Protein AF-A0A954CL49-F1 (afdb_monomer_lite)

Sequence (118 aa):
MENAEEGGILELACGKGKTIISLETIARLGLWAMVVVNTTSLLKQWADAAYEFLGYEAGIIQQDVVQWRPLTIAMIHTLATGRFHTAEELKHYGAVFFDEAHHLAAPTFNQVCPLFYG

Structure (mmCIF, N/CA/C/O backbone):
data_AF-A0A954CL49-F1
#
_entry.id   AF-A0A954CL49-F1
#
loop_
_atom_site.group_PDB
_atom_site.id
_atom_site.type_symbol
_atom_site.label_atom_id
_atom_site.label_alt_id
_atom_site.label_comp_id
_atom_site.label_asym_id
_atom_site.label_entity_id
_atom_site.label_seq_id
_atom_site.pdbx_PDB_ins_code
_atom_site.Cartn_x
_atom_site.Cartn_y
_atom_site.Cartn_z
_atom_site.occupancy
_atom_site.B_iso_or_equiv
_atom_site.auth_seq_id
_atom_site.auth_comp_id
_atom_site.auth_asym_id
_atom_site.auth_atom_id
_atom_site.pdbx_PDB_model_num
ATOM 1 N N . MET A 1 1 ? -17.150 -14.364 -23.859 1.00 33.75 1 MET A N 1
ATOM 2 C CA . MET A 1 1 ? -15.712 -14.108 -23.649 1.00 33.75 1 MET A CA 1
ATOM 3 C C . MET A 1 1 ? -15.625 -12.616 -23.400 1.00 33.75 1 MET A C 1
ATOM 5 O O . MET A 1 1 ? -15.502 -11.845 -24.338 1.00 33.75 1 MET A O 1
ATOM 9 N N . GLU A 1 2 ? -15.933 -12.225 -22.167 1.00 28.61 2 GLU A N 1
ATOM 10 C CA . GLU A 1 2 ? -15.983 -10.827 -21.740 1.00 28.61 2 GLU A CA 1
ATOM 11 C C . GLU A 1 2 ? -14.631 -10.515 -21.109 1.00 28.61 2 GLU A C 1
ATOM 13 O O . GLU A 1 2 ? -14.278 -11.086 -20.081 1.00 28.61 2 GLU A O 1
ATOM 18 N N . ASN A 1 3 ? -13.850 -9.676 -21.787 1.00 34.09 3 ASN A N 1
ATOM 19 C CA . ASN A 1 3 ? -12.690 -9.026 -21.200 1.00 34.09 3 ASN A CA 1
ATOM 20 C C . ASN A 1 3 ? -13.235 -7.909 -20.312 1.00 34.09 3 ASN A C 1
ATOM 22 O O . ASN A 1 3 ? -13.580 -6.838 -20.811 1.00 34.09 3 ASN A O 1
ATOM 26 N N . ALA A 1 4 ? -13.380 -8.183 -19.021 1.00 29.33 4 ALA A N 1
ATOM 27 C CA . ALA A 1 4 ? -13.622 -7.139 -18.046 1.00 29.33 4 ALA A CA 1
ATOM 28 C C . ALA A 1 4 ? -12.254 -6.544 -17.686 1.00 29.33 4 ALA A C 1
ATOM 30 O O . ALA A 1 4 ? -11.502 -7.112 -16.898 1.00 29.33 4 ALA A O 1
ATOM 31 N N . GLU A 1 5 ? -11.895 -5.434 -18.331 1.00 41.09 5 GLU A N 1
ATOM 32 C CA . GLU A 1 5 ? -10.823 -4.563 -17.848 1.00 41.09 5 GLU A CA 1
ATOM 33 C C . GLU A 1 5 ? -11.302 -3.912 -16.540 1.00 41.09 5 GLU A C 1
ATOM 35 O O . GLU A 1 5 ? -11.805 -2.791 -16.531 1.00 41.09 5 GLU A O 1
ATOM 40 N N . GLU A 1 6 ? -11.218 -4.628 -15.418 1.00 41.72 6 GLU A N 1
ATOM 41 C CA . GLU A 1 6 ? -11.610 -4.108 -14.100 1.00 41.72 6 GLU A CA 1
ATOM 42 C C . GLU A 1 6 ? -10.453 -3.341 -13.445 1.00 41.72 6 GLU A C 1
ATOM 44 O O . GLU A 1 6 ? -10.022 -3.614 -12.329 1.00 41.72 6 GLU A O 1
ATOM 49 N N . GLY A 1 7 ? -9.940 -2.342 -14.162 1.00 39.97 7 GLY A N 1
ATOM 50 C CA . GLY A 1 7 ? -9.108 -1.287 -13.594 1.00 39.97 7 GLY A CA 1
ATOM 51 C C . GLY A 1 7 ? -9.982 -0.089 -13.232 1.00 39.97 7 GLY A C 1
ATOM 52 O O . GLY A 1 7 ? -10.290 0.735 -14.088 1.00 39.97 7 GLY A O 1
ATOM 53 N N . GLY A 1 8 ? -10.403 0.020 -11.971 1.00 39.16 8 GLY A N 1
ATOM 54 C CA . GLY A 1 8 ? -11.141 1.179 -11.462 1.00 39.16 8 GLY A CA 1
ATOM 55 C C . GLY A 1 8 ? -10.252 2.069 -10.596 1.00 39.16 8 GLY A C 1
ATOM 56 O O . GLY A 1 8 ? -9.774 1.628 -9.555 1.00 39.16 8 GLY A O 1
ATOM 57 N N . ILE A 1 9 ? -10.048 3.334 -10.975 1.00 38.81 9 ILE A N 1
ATOM 58 C CA . ILE A 1 9 ? -9.438 4.324 -10.074 1.00 38.81 9 ILE A CA 1
ATOM 59 C C . ILE A 1 9 ? -10.529 4.814 -9.122 1.00 38.81 9 ILE A C 1
ATOM 61 O O . ILE A 1 9 ? -11.390 5.610 -9.497 1.00 38.81 9 ILE A O 1
ATOM 65 N N . LEU A 1 10 ? -10.503 4.334 -7.879 1.00 39.81 10 LEU A N 1
ATOM 66 C CA . LEU A 1 10 ? -11.370 4.838 -6.818 1.00 39.81 10 LEU A CA 1
ATOM 67 C C . LEU A 1 10 ? -10.745 6.097 -6.201 1.00 39.81 10 LEU A C 1
ATOM 69 O O . LEU A 1 10 ? -10.155 6.050 -5.125 1.00 39.81 10 LEU A O 1
ATOM 73 N N . GLU A 1 11 ? -10.851 7.229 -6.897 1.00 36.44 11 GLU A N 1
ATOM 74 C CA . GLU A 1 11 ? -10.363 8.510 -6.385 1.00 36.44 11 GLU A CA 1
ATOM 75 C C . GLU A 1 11 ? -11.383 9.108 -5.421 1.00 36.44 11 GLU A C 1
ATOM 77 O O . GLU A 1 11 ? -12.459 9.575 -5.803 1.00 36.44 11 GLU A O 1
ATOM 82 N N . LEU A 1 12 ? -11.070 9.054 -4.132 1.00 38.91 12 LEU A N 1
ATOM 83 C CA . LEU A 1 12 ? -12.021 9.407 -3.106 1.00 38.91 12 LEU A CA 1
ATOM 84 C C . LEU A 1 12 ? -11.294 10.092 -1.926 1.00 38.91 12 LEU A C 1
ATOM 86 O O . LEU A 1 12 ? -10.908 9.446 -0.968 1.00 38.91 12 LEU A O 1
ATOM 90 N N . ALA A 1 13 ? -11.247 11.431 -1.936 1.00 33.47 13 ALA A N 1
ATOM 91 C CA . ALA A 1 13 ? -10.715 12.242 -0.830 1.00 33.47 13 ALA A CA 1
ATOM 92 C C . ALA A 1 13 ? -11.565 12.174 0.466 1.00 33.47 13 ALA A C 1
ATOM 94 O O . ALA A 1 13 ? -12.799 12.155 0.404 1.00 33.47 13 ALA A O 1
ATOM 95 N N . CYS A 1 14 ? -10.855 12.130 1.600 1.00 38.53 14 CYS A N 1
ATOM 96 C CA . CYS A 1 14 ? -11.188 12.263 3.033 1.00 38.53 14 CYS A CA 1
ATOM 97 C C . CYS A 1 14 ? -12.619 12.019 3.576 1.00 38.53 14 CYS A C 1
ATOM 99 O O . CYS A 1 14 ? -13.591 12.687 3.226 1.00 38.53 14 CYS A O 1
ATOM 101 N N . GLY A 1 15 ? -12.679 11.163 4.608 1.00 41.47 15 GLY A N 1
ATOM 102 C CA . GLY A 1 15 ? -13.811 10.948 5.521 1.00 41.47 15 GLY A CA 1
ATOM 103 C C . GLY A 1 15 ? -14.095 9.455 5.705 1.00 41.47 15 GLY A C 1
ATOM 104 O O . GLY A 1 15 ? -14.259 8.762 4.706 1.00 41.47 15 GLY A O 1
ATOM 105 N N . LYS A 1 16 ? -14.165 8.974 6.963 1.00 51.44 16 LYS A N 1
ATOM 106 C CA . LYS A 1 16 ? -14.254 7.560 7.423 1.00 51.44 16 LYS A CA 1
ATOM 107 C C . LYS A 1 16 ? -15.132 6.586 6.603 1.00 51.44 16 LYS A C 1
ATOM 109 O O . LYS A 1 16 ? -15.003 5.383 6.771 1.00 51.44 16 LYS A O 1
ATOM 114 N N . GLY A 1 17 ? -16.013 7.061 5.725 1.00 50.09 17 GLY A N 1
ATOM 115 C CA . GLY A 1 17 ? -16.866 6.226 4.879 1.00 50.09 17 GLY A CA 1
ATOM 116 C C . GLY A 1 17 ? -16.140 5.471 3.758 1.00 50.09 17 GLY A C 1
ATOM 117 O O . GLY A 1 17 ? -16.615 4.421 3.353 1.00 50.09 17 GLY A O 1
ATOM 118 N N . LYS A 1 18 ? -14.990 5.945 3.267 1.00 63.69 18 LYS A N 1
ATOM 119 C CA . LYS A 1 18 ? -14.304 5.342 2.100 1.00 63.69 18 LYS A CA 1
ATOM 120 C C . LYS A 1 18 ? -13.464 4.134 2.475 1.00 63.69 18 LYS A C 1
ATOM 122 O O . LYS A 1 18 ? -13.602 3.082 1.868 1.00 63.69 18 LYS A O 1
ATOM 127 N N . THR A 1 19 ? -12.700 4.263 3.555 1.00 62.38 19 THR A N 1
ATOM 128 C CA . THR A 1 19 ? -11.984 3.150 4.180 1.00 62.38 19 THR A CA 1
ATOM 129 C C . THR A 1 19 ? -12.942 2.006 4.512 1.00 62.38 19 THR A C 1
ATOM 131 O O . THR A 1 19 ? -12.650 0.867 4.183 1.00 62.38 19 THR A O 1
ATOM 134 N N . ILE A 1 20 ? -14.130 2.297 5.057 1.00 62.97 20 ILE A N 1
ATOM 135 C CA . ILE A 1 20 ? -15.140 1.270 5.362 1.00 62.97 20 ILE A CA 1
ATOM 136 C C . ILE A 1 20 ? -15.656 0.587 4.088 1.00 62.97 20 ILE A C 1
ATOM 138 O O . ILE A 1 20 ? -15.713 -0.637 4.056 1.00 62.97 20 ILE A O 1
ATOM 142 N N . ILE A 1 21 ? -15.985 1.343 3.032 1.00 62.91 21 ILE A N 1
ATOM 143 C CA . ILE A 1 21 ? -16.463 0.773 1.758 1.00 62.91 21 ILE A CA 1
ATOM 144 C C . ILE A 1 21 ? -15.377 -0.091 1.100 1.00 62.91 21 ILE A C 1
ATOM 146 O O . ILE A 1 21 ? -15.673 -1.186 0.621 1.00 62.91 21 ILE A O 1
ATOM 150 N N . SER A 1 22 ? -14.116 0.351 1.110 1.00 61.81 22 SER A N 1
ATOM 151 C CA . SER A 1 22 ? -13.001 -0.445 0.589 1.00 61.81 22 SER A CA 1
ATOM 152 C C . SER A 1 22 ? -12.796 -1.717 1.410 1.00 61.81 22 SER A C 1
ATOM 154 O O . SER A 1 22 ? -12.693 -2.791 0.831 1.00 61.81 22 SER A O 1
ATOM 156 N N . LEU A 1 23 ? -12.799 -1.637 2.744 1.00 64.50 23 LEU A N 1
ATOM 157 C CA . LEU A 1 23 ? -12.630 -2.804 3.618 1.00 64.50 23 LEU A CA 1
ATOM 158 C C . LEU A 1 23 ? -13.805 -3.789 3.502 1.00 64.50 23 LEU A C 1
ATOM 160 O O . LEU A 1 23 ? -13.581 -4.996 3.475 1.00 64.50 23 LEU A O 1
ATOM 164 N N . GLU A 1 24 ? -15.039 -3.299 3.362 1.00 66.44 24 GLU A N 1
ATOM 165 C CA . GLU A 1 24 ? -16.214 -4.133 3.091 1.00 66.44 24 GLU A CA 1
ATOM 166 C C . GLU A 1 24 ? -16.102 -4.823 1.725 1.00 66.44 24 GLU A C 1
ATOM 168 O O . GLU A 1 24 ? -16.367 -6.019 1.605 1.00 66.44 24 GLU A O 1
ATOM 173 N N . THR A 1 25 ? -15.664 -4.092 0.699 1.00 65.12 25 THR A N 1
ATOM 174 C CA . THR A 1 25 ? -15.438 -4.645 -0.643 1.00 65.12 25 THR A CA 1
ATOM 175 C C . THR A 1 25 ? -14.363 -5.730 -0.601 1.00 65.12 25 THR A C 1
ATOM 177 O O . THR A 1 25 ? -14.580 -6.822 -1.118 1.00 65.12 25 THR A O 1
ATOM 180 N N . ILE A 1 26 ? -13.247 -5.486 0.090 1.00 65.81 26 ILE A N 1
ATOM 181 C CA . ILE A 1 26 ? -12.168 -6.465 0.298 1.00 65.81 26 ILE A CA 1
ATOM 182 C C . ILE A 1 26 ? -12.701 -7.710 1.021 1.00 65.81 26 ILE A C 1
ATOM 184 O O . ILE A 1 26 ? -12.470 -8.834 0.570 1.00 65.81 26 ILE A O 1
ATOM 188 N N . ALA A 1 27 ? -13.475 -7.521 2.094 1.00 63.66 27 ALA A N 1
ATOM 189 C CA . ALA A 1 27 ? -14.080 -8.615 2.850 1.00 63.66 27 ALA A CA 1
ATOM 190 C C . ALA A 1 27 ? -15.071 -9.440 2.011 1.00 63.66 27 ALA A C 1
ATOM 192 O O . ALA A 1 27 ? -15.166 -10.654 2.189 1.00 63.66 27 ALA A O 1
ATOM 193 N N . ARG A 1 28 ? -15.794 -8.804 1.081 1.00 66.62 28 ARG A N 1
ATOM 194 C CA . ARG A 1 28 ? -16.743 -9.472 0.175 1.00 66.62 28 ARG A CA 1
ATOM 195 C C . ARG A 1 28 ? -16.066 -10.184 -0.994 1.00 66.62 28 ARG A C 1
ATOM 197 O O . ARG A 1 28 ? -16.561 -11.225 -1.414 1.00 66.62 28 ARG A O 1
ATOM 204 N N . LEU A 1 29 ? -14.971 -9.635 -1.519 1.00 66.56 29 LEU A N 1
ATOM 205 C CA . LEU A 1 29 ? -14.227 -10.220 -2.639 1.00 66.56 29 LEU A CA 1
ATOM 206 C C . LEU A 1 29 ? -13.429 -11.462 -2.217 1.00 66.56 29 LEU A C 1
ATOM 208 O O . LEU A 1 29 ? -13.192 -12.338 -3.043 1.00 66.56 29 LEU A O 1
ATOM 212 N N . GLY A 1 30 ? -13.007 -11.549 -0.949 1.00 68.69 30 GLY A N 1
ATOM 213 C CA . GLY A 1 30 ? -12.191 -12.667 -0.455 1.00 68.69 30 GLY A CA 1
ATOM 214 C C . GLY A 1 30 ? -10.793 -12.734 -1.086 1.00 68.69 30 GLY A C 1
ATOM 215 O O . GLY A 1 30 ? -10.118 -13.758 -0.995 1.00 68.69 30 GLY A O 1
ATOM 216 N N . LEU A 1 31 ? -10.367 -11.650 -1.737 1.00 78.94 31 LEU A N 1
ATOM 217 C CA . LEU A 1 31 ? -9.061 -11.500 -2.369 1.00 78.94 31 LEU A CA 1
ATOM 218 C C . LEU A 1 31 ? -8.097 -10.793 -1.419 1.00 78.94 31 LEU A C 1
ATOM 220 O O . LEU A 1 31 ? -8.510 -10.014 -0.557 1.00 78.94 31 LEU A O 1
ATOM 224 N N . TRP A 1 32 ? -6.798 -11.024 -1.606 1.00 86.38 32 TRP A N 1
ATOM 225 C CA . TRP A 1 32 ? -5.804 -10.184 -0.949 1.00 86.38 32 TRP A CA 1
ATOM 226 C C . TRP A 1 32 ? -5.834 -8.790 -1.577 1.00 86.38 32 TRP A C 1
ATOM 228 O O . TRP A 1 32 ? -5.950 -8.649 -2.797 1.00 86.38 32 TRP A O 1
ATOM 238 N N . ALA A 1 33 ? -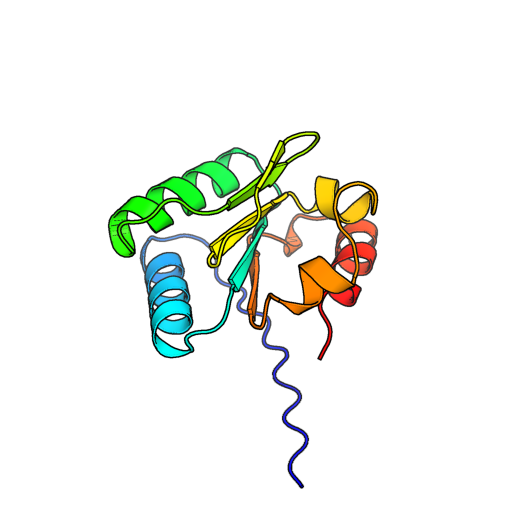5.709 -7.768 -0.740 1.00 87.19 33 ALA A N 1
ATOM 239 C CA . ALA A 1 33 ? -5.800 -6.374 -1.122 1.00 87.19 33 ALA A CA 1
ATOM 240 C C . ALA A 1 33 ? -4.577 -5.574 -0.671 1.00 87.19 33 ALA A C 1
ATOM 242 O O . ALA A 1 33 ? -4.098 -5.722 0.457 1.00 87.19 33 ALA A O 1
ATOM 243 N N . MET A 1 34 ? -4.073 -4.722 -1.560 1.00 90.62 34 MET A N 1
ATOM 244 C CA . MET A 1 34 ? -2.993 -3.791 -1.259 1.00 90.62 34 MET A CA 1
ATOM 245 C C . MET A 1 34 ? -3.508 -2.357 -1.278 1.00 90.62 34 MET A C 1
ATOM 247 O O . MET A 1 34 ? -4.205 -1.956 -2.204 1.00 90.62 34 MET A O 1
ATOM 251 N N . VAL A 1 35 ? -3.129 -1.566 -0.280 1.00 90.31 35 VAL A N 1
ATOM 252 C CA . VAL A 1 35 ? -3.359 -0.121 -0.253 1.00 90.31 35 VAL A CA 1
ATOM 253 C C . VAL A 1 35 ? -2.021 0.585 -0.415 1.00 90.31 35 VAL A C 1
ATOM 255 O O . VAL A 1 35 ? -1.130 0.443 0.415 1.00 90.31 35 VAL A O 1
ATOM 258 N N . VAL A 1 36 ? -1.869 1.350 -1.484 1.00 90.88 36 VAL A N 1
ATOM 259 C CA . VAL A 1 36 ? -0.669 2.116 -1.802 1.00 90.88 36 VAL A CA 1
ATOM 260 C C . VAL A 1 36 ? -0.872 3.561 -1.361 1.00 90.88 36 VAL A C 1
ATOM 262 O O . VAL A 1 36 ? -1.785 4.236 -1.832 1.00 90.88 36 VAL A O 1
ATOM 265 N N . VAL A 1 37 ? -0.001 4.043 -0.475 1.00 91.12 37 VAL A N 1
ATOM 266 C CA . VAL A 1 37 ? -0.062 5.393 0.108 1.00 91.12 37 VAL A CA 1
ATOM 267 C C . VAL A 1 37 ? 1.256 6.144 -0.086 1.00 91.12 37 VAL A C 1
ATOM 269 O O . VAL A 1 37 ? 2.308 5.551 -0.348 1.00 91.12 37 VAL A O 1
ATOM 272 N N . ASN A 1 38 ? 1.226 7.468 0.061 1.00 90.06 38 ASN A N 1
ATOM 273 C CA . ASN A 1 38 ? 2.399 8.334 -0.110 1.00 90.06 38 ASN A CA 1
ATOM 274 C C . ASN A 1 38 ? 2.964 8.916 1.200 1.00 90.06 38 ASN A C 1
ATOM 276 O O . ASN A 1 38 ? 4.072 9.450 1.189 1.00 90.06 38 ASN A O 1
ATOM 280 N N . THR A 1 39 ? 2.26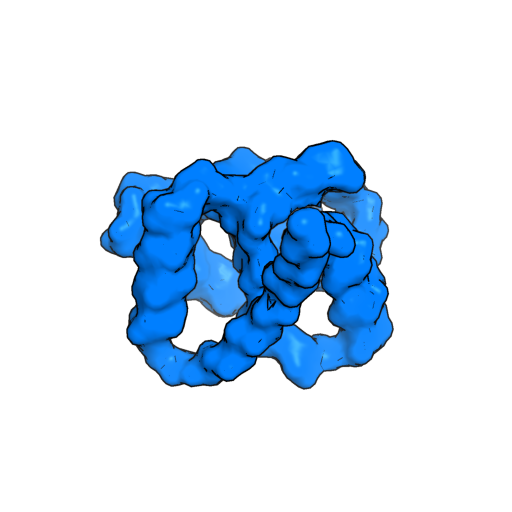0 8.801 2.332 1.00 89.81 39 THR A N 1
ATOM 281 C CA . THR A 1 39 ? 2.726 9.314 3.631 1.00 89.81 39 THR A CA 1
ATOM 282 C C . THR A 1 39 ? 2.588 8.285 4.749 1.00 89.81 39 THR A C 1
ATOM 284 O O . THR A 1 39 ? 1.645 7.496 4.787 1.00 89.81 39 THR A O 1
ATOM 287 N N . THR A 1 40 ? 3.487 8.359 5.734 1.00 91.50 40 THR A N 1
ATOM 288 C CA . THR A 1 40 ? 3.419 7.538 6.956 1.00 91.50 40 THR A CA 1
ATOM 289 C C . THR A 1 40 ? 2.143 7.799 7.766 1.00 91.50 40 THR A C 1
ATOM 291 O O . THR A 1 40 ? 1.650 6.905 8.446 1.00 91.50 40 THR A O 1
ATOM 294 N N . SER A 1 41 ? 1.585 9.015 7.690 1.00 91.06 41 SER A N 1
ATOM 295 C CA . SER A 1 41 ? 0.322 9.350 8.361 1.00 91.06 41 SER A CA 1
ATOM 296 C C . SER A 1 41 ? -0.842 8.540 7.789 1.00 91.06 41 SER A C 1
ATOM 298 O O . SER A 1 41 ? -1.577 7.919 8.553 1.00 91.06 41 SER A O 1
ATOM 300 N N . LEU A 1 42 ? -0.971 8.490 6.457 1.00 88.88 42 LEU A N 1
ATOM 301 C CA . LEU A 1 42 ? -1.990 7.675 5.788 1.00 88.88 42 LEU A CA 1
ATOM 302 C C . LEU A 1 42 ? -1.776 6.189 6.061 1.00 88.88 42 LEU A C 1
ATOM 304 O O . LEU A 1 42 ? -2.727 5.493 6.396 1.00 88.88 42 LEU A O 1
ATOM 308 N N . LEU A 1 43 ? -0.526 5.718 5.999 1.00 92.12 43 LEU A N 1
ATOM 309 C CA . LEU A 1 43 ? -0.187 4.331 6.316 1.00 92.12 43 LEU A CA 1
ATOM 310 C C . LEU A 1 43 ? -0.710 3.928 7.696 1.00 92.12 43 LEU A C 1
ATOM 312 O O . LEU A 1 43 ? -1.393 2.914 7.831 1.00 92.12 43 LEU A O 1
ATOM 316 N N . LYS A 1 44 ? -0.432 4.753 8.712 1.00 91.06 44 LYS A N 1
ATOM 317 C CA . LYS A 1 44 ? -0.903 4.507 10.074 1.00 91.06 44 LYS A CA 1
ATOM 318 C C . LYS A 1 44 ? -2.429 4.534 10.159 1.00 91.06 44 LYS A C 1
ATOM 320 O O . LYS A 1 44 ? -3.006 3.641 10.762 1.00 91.06 44 LYS A O 1
ATOM 325 N N . GLN A 1 45 ? -3.081 5.513 9.530 1.00 88.56 45 GLN A N 1
ATOM 326 C CA . GLN A 1 45 ? -4.545 5.606 9.520 1.00 88.56 45 GLN A CA 1
ATOM 327 C C . GLN A 1 45 ? -5.198 4.360 8.911 1.00 88.56 45 GLN A C 1
ATOM 329 O O . GLN A 1 45 ? -6.173 3.853 9.460 1.00 88.56 45 GLN A O 1
ATOM 334 N N . TRP A 1 46 ? -4.644 3.840 7.815 1.00 88.81 46 TRP A N 1
ATOM 335 C CA . TRP A 1 46 ? -5.118 2.605 7.196 1.00 88.81 46 TRP A CA 1
ATOM 336 C C . TRP A 1 46 ? -4.871 1.376 8.071 1.00 88.81 46 TRP A C 1
ATOM 338 O O . TRP A 1 46 ? -5.748 0.520 8.158 1.00 88.81 46 TRP A O 1
ATOM 348 N N . ALA A 1 47 ? -3.719 1.289 8.738 1.00 90.19 47 ALA A N 1
ATOM 349 C CA . ALA A 1 47 ? -3.411 0.180 9.638 1.00 90.19 47 ALA A CA 1
ATOM 350 C C . ALA A 1 47 ? -4.333 0.173 10.869 1.00 90.19 47 ALA A C 1
ATOM 352 O O . ALA A 1 47 ? -4.891 -0.870 11.215 1.00 90.19 47 ALA A O 1
ATOM 353 N N . ASP A 1 48 ? -4.549 1.344 11.474 1.0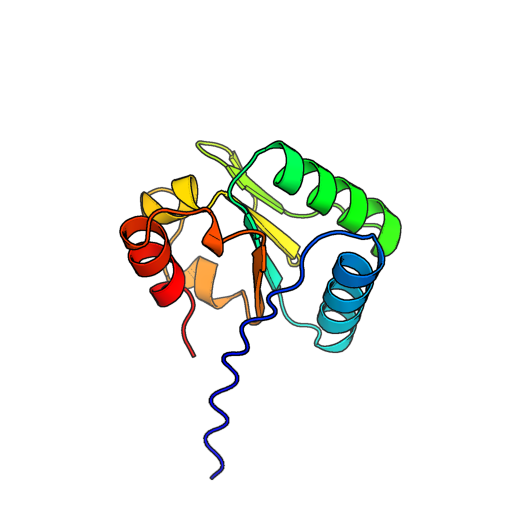0 89.44 48 ASP A N 1
ATOM 354 C CA . ASP A 1 48 ? -5.460 1.526 12.605 1.00 89.44 48 ASP A CA 1
ATOM 355 C C . ASP A 1 48 ? -6.903 1.171 12.193 1.00 89.44 48 ASP A C 1
ATOM 357 O O . ASP A 1 48 ? -7.586 0.427 12.897 1.00 89.44 48 ASP A O 1
ATOM 361 N N . ALA A 1 49 ? -7.351 1.621 11.014 1.00 85.31 49 ALA A N 1
ATOM 362 C CA . ALA A 1 49 ? -8.679 1.305 10.490 1.00 85.31 49 ALA A CA 1
ATOM 363 C C . ALA A 1 49 ? -8.850 -0.182 10.134 1.00 85.31 49 ALA A C 1
ATOM 365 O O . ALA A 1 49 ? -9.906 -0.756 10.390 1.00 85.31 49 ALA A O 1
ATOM 366 N N . ALA A 1 50 ? -7.826 -0.828 9.571 1.00 86.19 50 ALA A N 1
ATOM 367 C CA . ALA A 1 50 ? -7.853 -2.265 9.309 1.00 86.19 50 ALA A CA 1
ATOM 368 C C . ALA A 1 50 ? -8.107 -3.049 10.602 1.00 86.19 50 ALA A C 1
ATOM 370 O O . ALA A 1 50 ? -8.983 -3.914 10.644 1.00 86.19 50 ALA A O 1
ATOM 371 N N . TYR A 1 51 ? -7.408 -2.688 11.678 1.00 87.00 51 TYR A N 1
ATOM 372 C CA . TYR A 1 51 ? -7.613 -3.310 12.978 1.00 87.00 51 TYR A CA 1
ATOM 373 C C . TYR A 1 51 ? -8.998 -2.991 13.565 1.00 87.00 51 TYR A C 1
ATOM 375 O O . TYR A 1 51 ? -9.686 -3.901 14.024 1.00 87.00 51 TYR A O 1
ATOM 383 N N . GLU A 1 52 ? -9.438 -1.728 13.505 1.00 84.81 52 GLU A N 1
ATOM 384 C CA . GLU A 1 52 ? -10.738 -1.278 14.032 1.00 84.81 52 GLU A CA 1
ATOM 385 C C . GLU A 1 52 ? -11.927 -1.976 13.350 1.00 84.81 52 GLU A C 1
ATOM 387 O O . GLU A 1 52 ? -12.862 -2.398 14.031 1.00 84.81 52 GLU A O 1
ATOM 392 N N . PHE A 1 53 ? -11.899 -2.114 12.021 1.00 80.56 53 PHE A N 1
ATOM 393 C CA . PHE A 1 53 ? -13.053 -2.584 11.246 1.00 80.56 53 PHE A CA 1
ATOM 394 C C . PHE A 1 53 ? -12.993 -4.061 10.851 1.00 80.56 53 PHE A C 1
ATOM 396 O O . PHE A 1 53 ? -14.047 -4.683 10.719 1.00 80.56 53 PHE A O 1
ATOM 403 N N . LEU A 1 54 ? -11.800 -4.631 10.652 1.00 80.56 54 LEU A N 1
ATOM 404 C CA . LEU A 1 54 ? -11.638 -6.034 10.248 1.00 80.56 54 LEU A CA 1
ATOM 405 C C . LEU A 1 54 ? -11.152 -6.943 11.385 1.00 80.56 54 LEU A C 1
ATOM 407 O O . LEU A 1 54 ? -11.252 -8.164 11.270 1.00 80.56 54 LEU A O 1
ATOM 411 N N . GLY A 1 55 ? -10.645 -6.377 12.485 1.00 83.44 55 GLY A N 1
ATOM 412 C CA . GLY A 1 55 ? -10.213 -7.140 13.660 1.00 83.44 55 GLY A CA 1
ATOM 413 C C . GLY A 1 55 ? -8.868 -7.857 13.505 1.00 83.44 55 GLY A C 1
ATOM 414 O O . GLY A 1 55 ? -8.542 -8.714 14.326 1.00 83.44 55 GLY A O 1
ATOM 415 N N . TYR A 1 56 ? -8.080 -7.534 12.476 1.00 85.62 56 TYR A N 1
ATOM 416 C CA . TYR A 1 56 ? -6.728 -8.062 12.284 1.00 85.62 56 TYR A CA 1
ATOM 417 C C . TYR A 1 56 ? -5.769 -6.979 11.785 1.00 85.62 56 TYR A C 1
ATOM 419 O O . TYR A 1 56 ? -6.177 -6.012 11.145 1.00 85.62 56 TYR A O 1
ATOM 427 N N . GLU A 1 57 ? -4.474 -7.131 12.075 1.00 91.88 57 GLU A N 1
ATOM 428 C CA . GLU A 1 57 ? -3.475 -6.150 11.637 1.00 91.88 57 GLU A CA 1
ATOM 429 C C . GLU A 1 57 ? -3.105 -6.373 10.166 1.00 91.88 57 GLU A C 1
ATOM 431 O O . GLU A 1 57 ? -2.840 -7.505 9.735 1.00 91.88 57 GLU A O 1
ATOM 436 N N . ALA A 1 58 ? -3.039 -5.278 9.414 1.00 93.06 58 ALA A N 1
ATOM 437 C CA . ALA A 1 58 ? -2.534 -5.261 8.052 1.00 93.06 58 ALA A CA 1
ATOM 438 C C . ALA A 1 58 ? -1.008 -5.462 8.007 1.00 93.06 58 ALA A C 1
ATOM 440 O O . ALA A 1 58 ? -0.285 -5.142 8.950 1.00 93.06 58 ALA A O 1
ATOM 441 N N . GLY A 1 59 ? -0.521 -6.001 6.893 1.00 95.56 59 GLY A N 1
ATOM 442 C CA . GLY A 1 59 ? 0.896 -6.033 6.559 1.00 95.56 59 GLY A CA 1
ATOM 443 C C . GLY A 1 59 ? 1.385 -4.638 6.186 1.00 95.56 59 GLY A C 1
ATOM 444 O O . GLY A 1 59 ? 0.611 -3.822 5.690 1.00 95.56 59 GLY A O 1
ATOM 445 N N . ILE A 1 60 ? 2.664 -4.360 6.416 1.00 96.12 60 ILE A N 1
ATOM 446 C CA . ILE A 1 60 ? 3.289 -3.066 6.140 1.00 96.12 60 ILE A CA 1
ATOM 447 C C . ILE A 1 60 ? 4.483 -3.260 5.208 1.00 96.12 60 ILE A C 1
ATOM 449 O O . ILE A 1 60 ? 5.360 -4.081 5.479 1.00 96.12 60 ILE A O 1
ATOM 453 N N . ILE A 1 61 ? 4.536 -2.465 4.136 1.00 94.94 61 ILE A N 1
ATOM 454 C CA . ILE A 1 61 ? 5.702 -2.344 3.253 1.00 94.94 61 ILE A CA 1
ATOM 455 C C . ILE A 1 61 ? 6.193 -0.898 3.291 1.00 94.94 61 ILE A C 1
ATOM 457 O O . ILE A 1 61 ? 5.617 -0.003 2.666 1.00 94.94 61 ILE A O 1
ATOM 461 N N . GLN A 1 62 ? 7.272 -0.664 4.032 1.00 94.44 62 GLN A N 1
ATOM 462 C CA . GLN A 1 62 ? 7.899 0.642 4.189 1.00 94.44 62 GLN A CA 1
ATOM 463 C C . GLN A 1 62 ? 9.399 0.472 4.429 1.00 94.44 62 GLN A C 1
ATOM 465 O O . GLN A 1 62 ? 9.818 -0.009 5.475 1.00 94.44 62 GLN A O 1
ATOM 470 N N . GLN A 1 63 ? 10.207 0.936 3.476 1.00 90.06 63 GLN A N 1
ATOM 471 C CA . GLN A 1 63 ? 11.670 0.847 3.530 1.00 90.06 63 GLN A CA 1
ATOM 472 C C . GLN A 1 63 ? 12.138 -0.602 3.770 1.00 90.06 63 GLN A C 1
ATOM 474 O O . GLN A 1 63 ? 11.891 -1.454 2.926 1.00 90.06 63 GLN A O 1
ATOM 479 N N . ASP A 1 64 ? 12.814 -0.869 4.884 1.00 89.12 64 ASP A N 1
ATOM 480 C CA . ASP A 1 64 ? 13.325 -2.174 5.309 1.00 89.12 64 ASP A CA 1
ATOM 481 C C . ASP A 1 64 ? 12.276 -3.054 6.013 1.00 89.12 64 ASP A C 1
ATOM 483 O O . ASP A 1 64 ? 12.522 -4.237 6.252 1.00 89.12 64 ASP A O 1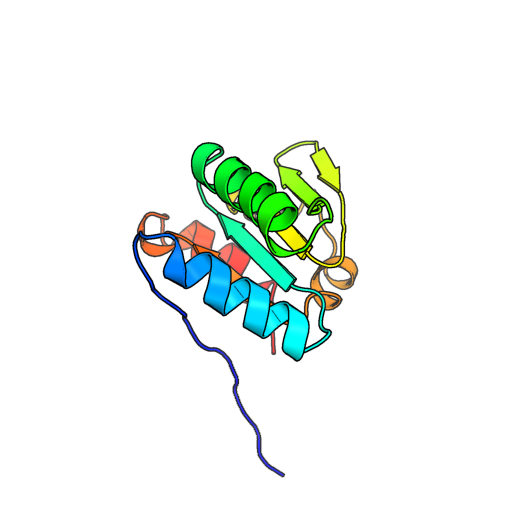
ATOM 487 N N . VAL A 1 65 ? 11.089 -2.515 6.301 1.00 92.50 65 VAL A N 1
ATOM 488 C CA . VAL A 1 65 ? 9.959 -3.275 6.841 1.00 92.50 65 VAL A CA 1
ATOM 489 C C . VAL A 1 65 ? 9.135 -3.836 5.688 1.00 92.50 65 VAL A C 1
ATOM 491 O O . VAL A 1 65 ? 8.483 -3.086 4.962 1.00 92.50 65 VAL A O 1
ATOM 494 N N . VAL A 1 66 ? 9.147 -5.162 5.537 1.00 93.75 66 VAL A N 1
ATOM 495 C CA . VAL A 1 66 ? 8.365 -5.890 4.528 1.00 93.75 66 VAL A CA 1
ATOM 496 C C . VAL A 1 66 ? 7.572 -6.992 5.216 1.00 93.75 66 VAL A C 1
ATOM 498 O O . VAL A 1 66 ? 8.118 -8.014 5.632 1.00 93.75 66 VAL A O 1
ATOM 501 N N . GLN A 1 67 ? 6.272 -6.768 5.368 1.00 94.44 67 GLN A N 1
ATOM 502 C CA . GLN A 1 67 ? 5.344 -7.712 5.975 1.00 94.44 67 GLN A CA 1
ATOM 503 C C . GLN A 1 67 ? 4.164 -7.919 5.036 1.00 94.44 67 GLN A C 1
ATOM 505 O O . GLN A 1 67 ? 3.313 -7.046 4.890 1.00 94.44 67 GLN A O 1
ATOM 510 N N . TRP A 1 68 ? 4.105 -9.094 4.422 1.00 92.44 68 TRP A N 1
ATOM 511 C CA . TRP A 1 68 ? 3.016 -9.478 3.535 1.00 92.44 68 TRP A CA 1
ATOM 512 C C . TRP A 1 68 ? 1.872 -10.107 4.331 1.00 92.44 68 TRP A C 1
ATOM 514 O O . TRP A 1 68 ? 2.084 -11.038 5.112 1.00 92.44 68 TRP A O 1
ATOM 524 N N . ARG A 1 69 ? 0.654 -9.608 4.128 1.00 93.00 69 ARG A N 1
ATOM 525 C CA . ARG A 1 69 ? -0.589 -10.135 4.711 1.00 93.00 69 ARG A CA 1
ATOM 526 C C . ARG A 1 69 ? -1.752 -9.969 3.722 1.00 93.00 69 ARG A C 1
ATOM 528 O O . ARG A 1 69 ? -1.642 -9.151 2.811 1.00 93.00 69 ARG A O 1
ATOM 535 N N . PRO A 1 70 ? -2.893 -10.657 3.930 1.00 89.81 70 PRO A N 1
ATOM 536 C CA . PRO A 1 70 ? -4.064 -10.515 3.065 1.00 89.81 70 PRO A CA 1
ATOM 537 C C . PRO A 1 70 ? -4.516 -9.074 2.827 1.00 89.81 70 PRO A C 1
ATOM 539 O O . PRO A 1 70 ? -4.919 -8.746 1.723 1.00 89.81 70 PRO A O 1
ATOM 542 N N . LEU A 1 71 ? -4.402 -8.202 3.829 1.00 90.38 71 LEU A N 1
ATOM 543 C CA . LEU A 1 71 ? -4.445 -6.756 3.634 1.00 90.38 71 LEU A CA 1
ATOM 544 C C . LEU A 1 71 ? -3.049 -6.204 3.893 1.00 90.38 71 LEU A C 1
ATOM 546 O O . LEU A 1 71 ? -2.534 -6.396 4.993 1.00 90.38 71 LEU A O 1
ATOM 550 N N . THR A 1 72 ? -2.457 -5.520 2.918 1.00 93.75 72 THR A N 1
ATOM 551 C CA . THR A 1 72 ? -1.126 -4.914 3.063 1.00 93.75 72 THR A CA 1
ATOM 552 C C . THR A 1 72 ? -1.145 -3.453 2.651 1.00 93.75 72 THR A C 1
ATOM 554 O O . TH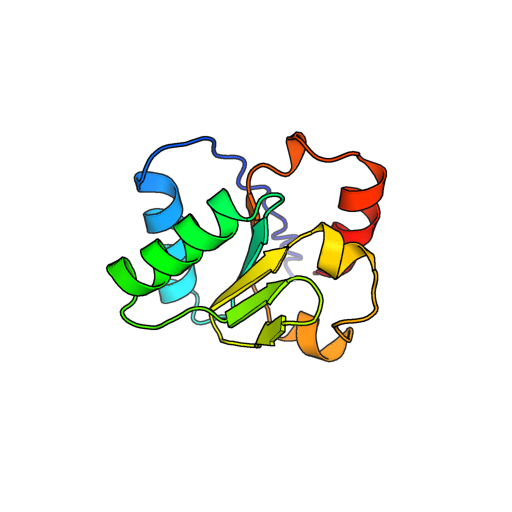R A 1 72 ? -1.723 -3.095 1.632 1.00 93.75 72 THR A O 1
ATOM 557 N N . ILE A 1 73 ? -0.499 -2.598 3.436 1.00 94.12 73 ILE A N 1
ATOM 558 C CA . ILE A 1 73 ? -0.385 -1.166 3.173 1.00 94.12 73 ILE A CA 1
ATOM 559 C C . ILE A 1 73 ? 1.064 -0.874 2.795 1.00 94.12 73 ILE A C 1
ATOM 561 O O . ILE A 1 73 ? 1.990 -1.163 3.555 1.00 94.12 73 ILE A O 1
ATOM 565 N N . ALA A 1 74 ? 1.266 -0.319 1.606 1.00 93.81 74 ALA A N 1
ATOM 566 C CA . ALA A 1 74 ? 2.574 -0.126 1.009 1.00 93.81 74 ALA A CA 1
ATOM 567 C C . ALA A 1 74 ? 2.852 1.351 0.728 1.00 93.81 74 ALA A C 1
ATOM 569 O O . ALA A 1 74 ? 2.037 2.070 0.152 1.00 93.81 74 ALA A O 1
ATOM 570 N N . MET A 1 75 ? 4.052 1.801 1.084 1.00 93.19 75 MET A N 1
ATOM 571 C CA . MET A 1 75 ? 4.547 3.109 0.674 1.00 93.19 75 MET A CA 1
ATOM 572 C C . MET A 1 75 ? 4.929 3.069 -0.802 1.00 93.19 75 MET A C 1
ATOM 574 O O . MET A 1 75 ? 5.804 2.295 -1.206 1.00 93.19 75 MET A O 1
ATOM 578 N N . ILE A 1 76 ? 4.356 3.963 -1.607 1.00 91.06 76 ILE A N 1
ATOM 579 C CA . ILE A 1 76 ? 4.631 3.993 -3.047 1.00 91.06 76 ILE A CA 1
ATOM 580 C C . ILE A 1 76 ? 6.118 4.194 -3.358 1.00 91.06 76 ILE A C 1
ATOM 582 O O . ILE A 1 76 ? 6.651 3.579 -4.273 1.00 91.06 76 ILE A O 1
ATOM 586 N N . HIS A 1 77 ? 6.822 4.999 -2.560 1.00 89.31 77 HIS A N 1
ATOM 587 C CA . HIS A 1 77 ? 8.258 5.213 -2.728 1.00 89.31 77 HIS A CA 1
ATOM 588 C C . HIS A 1 77 ? 9.069 3.942 -2.475 1.00 89.31 77 HIS A C 1
ATOM 590 O O . HIS A 1 77 ? 10.105 3.755 -3.102 1.00 89.31 77 HIS A O 1
ATOM 596 N N . THR A 1 78 ? 8.604 3.061 -1.585 1.00 91.69 78 THR A N 1
ATOM 597 C CA . THR A 1 78 ? 9.239 1.764 -1.332 1.00 91.69 78 THR A CA 1
ATOM 598 C C . THR A 1 78 ? 9.001 0.816 -2.502 1.00 91.69 78 THR A C 1
ATOM 600 O O . THR A 1 78 ? 9.960 0.211 -2.985 1.00 91.69 78 THR A O 1
ATOM 603 N N . LEU A 1 79 ? 7.772 0.765 -3.027 1.00 90.19 79 LEU A N 1
ATOM 604 C CA . LEU A 1 79 ? 7.454 0.005 -4.239 1.00 90.19 79 LEU A CA 1
ATOM 605 C C . LEU A 1 79 ? 8.270 0.496 -5.444 1.00 90.19 79 LEU A C 1
ATOM 607 O O . LEU A 1 79 ? 8.903 -0.304 -6.118 1.00 90.19 79 LEU A O 1
ATOM 611 N N . ALA A 1 80 ? 8.380 1.805 -5.657 1.00 89.62 80 ALA A N 1
ATOM 612 C CA . ALA A 1 80 ? 9.127 2.370 -6.784 1.00 89.62 80 ALA A CA 1
ATOM 613 C C . ALA A 1 80 ? 10.619 1.976 -6.810 1.00 89.62 80 ALA A C 1
ATOM 615 O O . ALA A 1 80 ? 11.252 2.026 -7.860 1.00 89.62 80 ALA A O 1
ATOM 616 N N . THR A 1 81 ? 11.199 1.556 -5.677 1.00 88.19 81 THR A N 1
ATOM 617 C CA . THR A 1 81 ? 12.591 1.075 -5.658 1.00 88.19 81 THR A CA 1
ATOM 618 C C . THR A 1 81 ? 12.788 -0.277 -6.345 1.00 88.19 81 THR A C 1
ATOM 620 O O . THR A 1 81 ? 13.915 -0.584 -6.730 1.00 88.19 81 THR A O 1
ATOM 623 N N . GLY A 1 82 ? 11.744 -1.112 -6.430 1.00 84.69 82 GLY A N 1
ATOM 624 C CA . GLY A 1 82 ? 11.829 -2.489 -6.933 1.00 84.69 82 GLY A CA 1
ATOM 625 C C . GLY A 1 82 ? 12.689 -3.446 -6.092 1.00 84.69 82 GLY A C 1
ATOM 626 O O . GLY A 1 82 ? 12.982 -4.546 -6.541 1.00 84.69 82 GLY A O 1
ATOM 627 N N . ARG A 1 83 ? 13.146 -3.042 -4.895 1.00 87.00 83 ARG A N 1
ATOM 628 C CA . ARG A 1 83 ? 14.090 -3.835 -4.075 1.00 87.00 83 ARG A CA 1
ATOM 629 C C . ARG A 1 83 ? 13.426 -4.745 -3.049 1.00 87.00 83 ARG A C 1
ATOM 631 O O . ARG A 1 83 ? 14.056 -5.682 -2.577 1.00 87.00 83 ARG A O 1
ATOM 638 N N . PHE A 1 84 ? 12.196 -4.420 -2.669 1.00 86.31 84 PHE A N 1
ATOM 639 C CA . PHE A 1 84 ? 11.518 -4.985 -1.498 1.00 86.31 84 PHE A CA 1
ATOM 640 C C . PHE A 1 84 ? 10.335 -5.882 -1.864 1.00 86.31 84 PHE A C 1
ATOM 642 O O . PHE A 1 84 ? 9.531 -6.221 -1.003 1.00 86.31 84 PHE A O 1
ATOM 649 N N . HIS A 1 85 ? 10.204 -6.217 -3.145 1.00 86.06 85 HIS A N 1
ATOM 650 C CA . HIS A 1 85 ? 9.180 -7.117 -3.639 1.00 86.06 85 HIS A CA 1
ATOM 651 C C . HIS A 1 85 ? 9.647 -7.809 -4.917 1.00 86.06 85 HIS A C 1
ATOM 653 O O . HIS A 1 85 ? 10.514 -7.323 -5.647 1.00 86.06 85 HIS A O 1
ATOM 659 N N . THR A 1 86 ? 8.997 -8.919 -5.210 1.00 85.88 86 THR A N 1
ATOM 660 C CA . THR A 1 86 ? 9.069 -9.665 -6.456 1.00 85.88 86 THR A CA 1
ATOM 661 C C . THR A 1 86 ? 7.733 -9.577 -7.185 1.00 85.88 86 THR A C 1
ATOM 663 O O . THR A 1 86 ? 6.687 -9.314 -6.590 1.00 85.88 86 THR A O 1
ATOM 666 N N . ALA A 1 87 ? 7.741 -9.844 -8.491 1.00 82.00 87 ALA A N 1
ATOM 667 C CA . ALA A 1 87 ? 6.502 -9.923 -9.260 1.00 82.00 87 ALA A CA 1
ATOM 668 C C . ALA A 1 87 ? 5.566 -11.043 -8.759 1.00 82.00 87 ALA A C 1
ATOM 670 O O . ALA A 1 87 ? 4.362 -10.959 -8.958 1.00 82.00 87 ALA A O 1
ATOM 671 N N . GLU A 1 88 ? 6.100 -12.095 -8.131 1.00 83.12 88 GLU A N 1
ATOM 672 C CA . GLU A 1 88 ? 5.301 -13.188 -7.566 1.00 83.12 88 GLU A CA 1
ATOM 673 C C . GLU A 1 88 ? 4.544 -12.746 -6.311 1.00 83.12 88 GLU A C 1
ATOM 675 O O . GLU A 1 88 ? 3.342 -12.978 -6.216 1.00 83.12 88 GLU A O 1
ATOM 680 N N . GLU A 1 89 ? 5.202 -12.015 -5.407 1.00 85.94 89 GLU A N 1
ATOM 681 C CA . GLU A 1 89 ? 4.557 -11.488 -4.198 1.00 85.94 89 GLU A CA 1
ATOM 682 C C . GLU A 1 89 ? 3.420 -10.513 -4.530 1.00 85.94 89 GLU A C 1
ATOM 684 O O . GLU A 1 89 ? 2.357 -10.558 -3.909 1.00 85.94 89 GLU A O 1
ATOM 689 N N . LEU A 1 90 ? 3.613 -9.657 -5.541 1.00 85.00 90 LEU A N 1
ATOM 690 C CA . LEU A 1 90 ? 2.590 -8.696 -5.958 1.00 85.00 90 LEU A CA 1
ATOM 691 C C . LEU A 1 90 ? 1.378 -9.364 -6.622 1.00 85.00 90 LEU A C 1
ATOM 693 O O . LEU A 1 90 ? 0.261 -8.887 -6.444 1.00 85.00 90 LEU A O 1
ATOM 697 N N . LYS A 1 91 ? 1.564 -10.496 -7.316 1.00 84.62 91 LYS A N 1
ATOM 698 C CA . LYS A 1 91 ? 0.471 -11.254 -7.956 1.00 84.62 91 LYS A CA 1
ATOM 699 C C . LYS A 1 91 ? -0.538 -11.839 -6.972 1.00 84.62 91 LYS A C 1
ATOM 701 O O . LYS A 1 91 ? -1.633 -12.205 -7.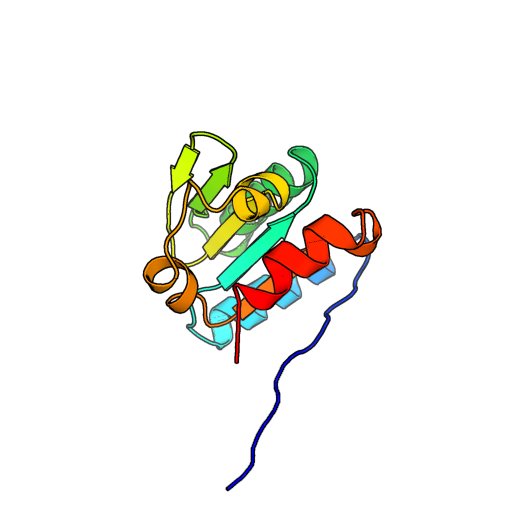389 1.00 84.62 91 LYS A O 1
ATOM 706 N N . HIS A 1 92 ? -0.195 -11.954 -5.689 1.00 85.00 92 HIS A N 1
ATOM 707 C CA . HIS A 1 92 ? -1.159 -12.394 -4.683 1.00 85.00 92 HIS A CA 1
ATOM 708 C C . HIS A 1 92 ? -2.285 -11.378 -4.476 1.00 85.00 92 HIS A C 1
ATOM 710 O O . HIS A 1 92 ? -3.385 -11.777 -4.100 1.00 85.00 92 HIS A O 1
ATOM 716 N N . TYR A 1 93 ? -2.037 -10.092 -4.742 1.00 85.06 93 TYR A N 1
ATOM 717 C CA . TYR A 1 93 ? -2.993 -9.014 -4.517 1.00 85.06 93 TYR A CA 1
ATOM 718 C C . TYR A 1 93 ? -3.944 -8.866 -5.701 1.00 85.06 93 TYR A C 1
ATOM 720 O O . TYR A 1 93 ? -3.612 -8.258 -6.713 1.00 85.06 93 TYR A O 1
ATOM 728 N N . GLY A 1 94 ? -5.151 -9.409 -5.542 1.00 78.06 94 GLY A N 1
ATOM 729 C CA . GLY A 1 94 ? -6.223 -9.315 -6.535 1.00 78.06 94 GLY A CA 1
ATOM 730 C C . GLY A 1 94 ? -6.952 -7.969 -6.542 1.00 78.06 94 GLY A C 1
ATOM 731 O O . GLY A 1 94 ? -7.758 -7.727 -7.433 1.00 78.06 94 GLY A O 1
ATOM 732 N N . ALA A 1 95 ? -6.690 -7.097 -5.564 1.00 82.44 95 ALA A N 1
ATOM 733 C CA . ALA A 1 95 ? -7.198 -5.729 -5.534 1.00 82.44 95 ALA A CA 1
ATOM 734 C C . ALA A 1 95 ? -6.109 -4.760 -5.062 1.00 82.44 95 ALA A C 1
ATOM 736 O O . ALA A 1 95 ? -5.421 -5.020 -4.072 1.00 82.44 95 ALA A O 1
ATOM 737 N N . VAL A 1 96 ? -5.970 -3.622 -5.744 1.00 84.88 96 VAL A N 1
ATOM 738 C CA . VAL A 1 96 ? -4.980 -2.597 -5.394 1.00 84.88 96 VAL A CA 1
ATOM 739 C C . VAL A 1 96 ? -5.641 -1.231 -5.379 1.00 84.88 96 VAL A C 1
ATOM 741 O O . VAL A 1 96 ? -6.247 -0.805 -6.357 1.00 84.88 96 VAL A O 1
ATOM 744 N N . PHE A 1 97 ? -5.519 -0.543 -4.251 1.00 83.62 97 PHE A N 1
ATOM 745 C CA . PHE A 1 97 ? -6.097 0.770 -4.013 1.00 83.62 97 PHE A CA 1
ATOM 746 C C . PHE A 1 97 ? -4.974 1.788 -3.893 1.00 83.62 97 PHE A C 1
ATOM 748 O O . PHE A 1 97 ? -4.028 1.573 -3.146 1.00 83.62 97 PHE A O 1
ATOM 755 N N . PHE A 1 98 ? -5.086 2.908 -4.596 1.00 84.19 98 PHE A N 1
ATOM 756 C CA . PHE A 1 98 ? -4.139 4.013 -4.500 1.00 84.19 98 PHE A CA 1
ATOM 757 C C . PHE A 1 98 ? -4.803 5.171 -3.756 1.00 84.19 98 PHE A C 1
ATOM 759 O O . PHE A 1 98 ? -5.800 5.706 -4.236 1.00 84.19 98 PHE A O 1
ATOM 766 N N . ASP A 1 99 ? -4.256 5.560 -2.606 1.00 81.12 99 ASP A N 1
ATOM 767 C CA . ASP A 1 99 ? -4.761 6.683 -1.812 1.00 81.12 99 ASP A CA 1
ATOM 768 C C . ASP A 1 99 ? -3.864 7.914 -1.988 1.00 81.12 99 ASP A C 1
ATOM 770 O O . ASP A 1 99 ? -2.632 7.813 -1.946 1.00 81.12 99 ASP A O 1
ATOM 774 N N . GLU A 1 100 ? -4.487 9.072 -2.221 1.00 74.12 100 GLU A N 1
ATOM 775 C CA . GLU A 1 100 ? -3.821 10.363 -2.462 1.00 74.12 100 GLU A CA 1
ATOM 776 C C . GLU A 1 100 ? -2.721 10.317 -3.553 1.00 74.12 100 GLU A C 1
ATOM 778 O O . GLU A 1 100 ? -1.756 11.090 -3.553 1.00 74.12 100 GLU A O 1
ATOM 783 N N . ALA A 1 101 ? -2.845 9.399 -4.521 1.00 64.94 101 ALA A N 1
ATOM 784 C CA . ALA A 1 101 ? -1.824 9.187 -5.545 1.00 64.94 101 ALA A CA 1
ATOM 785 C C . ALA A 1 101 ? -1.688 10.351 -6.540 1.00 64.94 101 ALA A C 1
ATOM 787 O O . ALA A 1 101 ? -0.639 10.496 -7.166 1.00 64.94 101 ALA A O 1
ATOM 788 N N . HIS A 1 102 ? -2.689 11.231 -6.637 1.00 66.81 102 HIS A N 1
ATOM 789 C CA . HIS A 1 102 ? -2.615 12.457 -7.437 1.00 66.81 102 HIS A CA 1
ATOM 790 C C . HIS A 1 102 ? -1.621 13.490 -6.872 1.00 66.81 102 HIS A C 1
ATOM 792 O O . HIS A 1 102 ? -1.197 14.392 -7.592 1.00 66.81 102 HIS A O 1
ATOM 798 N N . HIS A 1 103 ? -1.202 13.360 -5.607 1.00 66.06 103 HIS A N 1
ATOM 799 C CA . HIS A 1 103 ? -0.135 14.181 -5.024 1.00 66.06 103 HIS A CA 1
ATOM 800 C C . HIS A 1 103 ? 1.277 13.698 -5.390 1.00 66.06 103 HIS A C 1
ATOM 802 O O . HIS A 1 103 ? 2.268 14.332 -5.020 1.00 66.06 103 HIS A O 1
ATOM 808 N N . LEU A 1 104 ? 1.400 12.576 -6.100 1.00 62.53 104 LEU A N 1
ATOM 809 C CA . LEU A 1 104 ? 2.689 12.022 -6.488 1.00 62.53 104 LEU A CA 1
ATOM 810 C C . LEU A 1 104 ? 3.164 12.579 -7.822 1.00 62.53 104 LEU A C 1
ATOM 812 O O . LEU A 1 104 ? 2.389 12.864 -8.732 1.00 62.53 104 LEU A O 1
ATOM 816 N N . ALA A 1 105 ? 4.484 12.660 -7.967 1.00 65.06 105 ALA A N 1
ATOM 817 C CA . ALA A 1 105 ? 5.080 12.910 -9.266 1.00 65.06 105 ALA A CA 1
ATOM 818 C C . ALA A 1 105 ? 4.699 11.768 -10.227 1.00 65.06 105 ALA A C 1
ATOM 820 O O . ALA A 1 105 ? 4.913 10.593 -9.911 1.00 65.06 105 ALA A O 1
ATOM 821 N N . ALA A 1 106 ? 4.201 12.123 -11.418 1.00 70.81 106 ALA A N 1
ATOM 822 C CA . ALA A 1 106 ? 3.814 11.177 -12.468 1.00 70.81 106 ALA A CA 1
ATOM 823 C C . ALA A 1 106 ? 4.839 10.043 -12.725 1.00 70.81 106 ALA A C 1
ATOM 825 O O . ALA A 1 106 ? 4.407 8.910 -12.925 1.00 70.81 106 ALA A O 1
ATOM 826 N N . PRO A 1 107 ? 6.173 10.263 -12.657 1.00 77.19 107 PRO A N 1
ATOM 827 C CA . PRO A 1 107 ? 7.148 9.185 -12.833 1.00 77.19 107 PRO A CA 1
ATOM 828 C C . PRO A 1 107 ? 7.023 8.047 -11.812 1.00 77.19 107 PRO A C 1
ATOM 830 O O . PRO A 1 107 ? 7.119 6.887 -12.194 1.00 77.19 107 PRO A O 1
ATOM 833 N N . THR A 1 108 ? 6.787 8.353 -10.532 1.00 79.56 108 THR A N 1
ATOM 834 C CA . THR A 1 108 ? 6.691 7.337 -9.469 1.00 79.56 108 THR A CA 1
ATOM 835 C C . THR A 1 108 ? 5.413 6.521 -9.615 1.00 79.56 108 THR A C 1
ATOM 837 O O . THR A 1 108 ? 5.437 5.298 -9.501 1.00 79.56 108 THR A O 1
ATOM 840 N N . PHE A 1 109 ? 4.297 7.187 -9.916 1.00 79.62 109 PHE A N 1
ATOM 841 C CA . PHE A 1 109 ? 3.034 6.502 -10.175 1.00 79.62 109 PHE A CA 1
ATOM 842 C C . PHE A 1 109 ? 3.139 5.588 -11.404 1.00 79.62 109 PHE A C 1
ATOM 844 O O . PHE A 1 109 ? 2.775 4.418 -11.330 1.00 79.62 109 PHE A O 1
ATOM 851 N N . ASN A 1 110 ? 3.743 6.075 -12.493 1.00 80.56 110 ASN A N 1
ATOM 852 C CA . ASN A 1 110 ? 3.961 5.298 -13.715 1.00 80.56 110 ASN A CA 1
ATOM 853 C C . ASN A 1 110 ? 4.940 4.128 -13.537 1.00 80.56 110 ASN A C 1
ATOM 855 O O . ASN A 1 110 ? 4.916 3.204 -14.340 1.00 80.56 110 ASN A O 1
ATOM 859 N N . GLN A 1 111 ? 5.805 4.151 -12.521 1.00 83.88 111 GLN A N 1
ATOM 860 C CA . GLN A 1 111 ? 6.658 3.009 -12.177 1.00 83.88 111 GLN A CA 1
ATOM 861 C C . GLN A 1 111 ? 5.906 1.942 -11.380 1.00 83.88 111 GLN A C 1
ATOM 863 O O . GLN A 1 111 ? 6.184 0.760 -11.546 1.00 83.88 111 GLN A O 1
ATOM 868 N N . VAL A 1 112 ? 4.981 2.355 -10.509 1.00 82.56 112 VAL A N 1
ATOM 869 C CA . VAL A 1 112 ? 4.327 1.457 -9.548 1.00 82.56 112 VAL A CA 1
ATOM 870 C C . VAL A 1 112 ? 3.010 0.892 -10.065 1.00 82.56 112 VAL A C 1
ATOM 872 O O . VAL A 1 112 ? 2.746 -0.284 -9.853 1.00 82.56 112 VAL A O 1
ATOM 875 N N . CYS A 1 113 ? 2.194 1.688 -10.755 1.00 82.44 113 CYS A N 1
ATOM 876 C CA . CYS A 1 113 ? 0.914 1.232 -11.300 1.00 82.44 113 CYS A CA 1
ATOM 877 C C . CYS A 1 113 ? 1.069 -0.021 -12.194 1.00 82.44 113 CYS A C 1
ATOM 879 O O . CYS A 1 113 ? 0.375 -1.003 -11.942 1.00 82.44 113 CYS A O 1
ATOM 881 N N . PRO A 1 114 ? 2.060 -0.098 -13.110 1.00 84.56 114 PRO A N 1
ATOM 882 C CA . PRO A 1 114 ? 2.302 -1.300 -13.914 1.00 84.56 114 PRO A CA 1
ATOM 883 C C . PRO A 1 114 ? 2.838 -2.510 -13.138 1.00 84.56 114 PRO A C 1
ATOM 885 O O . PRO A 1 114 ? 3.076 -3.553 -13.731 1.00 84.56 114 PRO A O 1
ATOM 888 N N . LEU A 1 115 ? 3.114 -2.407 -11.838 1.00 81.88 115 LEU A N 1
ATOM 889 C CA . LEU A 1 115 ? 3.477 -3.589 -11.050 1.00 81.88 115 LEU A CA 1
ATOM 890 C C . LEU A 1 115 ? 2.249 -4.454 -10.741 1.00 81.88 115 LEU A C 1
ATOM 892 O O . LEU A 1 115 ? 2.385 -5.642 -10.447 1.00 81.88 115 LEU A O 1
ATOM 896 N N . PHE A 1 116 ? 1.064 -3.851 -10.818 1.00 76.81 116 PHE A N 1
ATOM 897 C CA . PHE A 1 116 ? -0.216 -4.450 -10.489 1.00 76.81 116 PHE A CA 1
ATOM 898 C C . PHE A 1 116 ? -1.046 -4.534 -11.766 1.00 76.81 116 PHE A C 1
ATOM 900 O O . PHE A 1 116 ? -1.771 -3.610 -12.119 1.00 76.81 116 PHE A O 1
ATOM 907 N N . TYR A 1 117 ? -0.876 -5.628 -12.499 1.00 56.72 117 TYR A N 1
ATOM 908 C CA . TYR A 1 117 ? -1.629 -5.878 -13.721 1.00 56.72 117 TYR A CA 1
ATOM 909 C C . TYR A 1 117 ? -2.859 -6.746 -13.461 1.00 56.72 117 TYR A C 1
ATOM 911 O O . TYR A 1 117 ? -2.780 -7.749 -12.744 1.00 56.72 117 TYR A O 1
ATOM 919 N N . GLY A 1 118 ? -3.944 -6.364 -14.141 1.00 42.41 118 GLY A N 1
ATOM 920 C CA . GLY A 1 118 ? -4.682 -7.274 -15.018 1.00 42.41 118 GLY A CA 1
ATOM 921 C C . GLY A 1 118 ? -4.010 -7.321 -16.387 1.00 42.41 118 GLY A C 1
ATOM 922 O O . GLY A 1 118 ? -3.461 -6.271 -16.793 1.00 42.41 118 GLY A O 1
#

Foldseek 3Di:
DDPPPPPDQPADDDDPPVLLVVLVVLVVVVAQEEEEEADPVVLVVSQVSCCVRVVDGAQEADDPGGGDDSYYYYYLVSQLVVPRDDLVSLVSHPYYYYYPCVPDDPVSCVSRVVSRHD

Radius of gyration: 13.57 Å; chains: 1; bounding box: 31×28×38 Å

Secondary structure (DSSP, 8-state):
-------------SSTHHHHHHHHHHHHHTSEEEEEESSHHHHHHHHHHHHHHHSSPPEEEETTEE---SEEEEEHHHHHTSSS--HHHHHTEEEEEESSGGGS-HHHHHHHGGGS--

pLDDT: mean 76.09, std 18.5, range [28.61, 96.12]